Protein AF-A0AAV9SKM9-F1 (afdb_monomer_lite)

Secondary structure (DSSP, 8-state):
----S----BSSSTTBS-------PPPPGGGGTTPPPHHHHHHHHHHHHHH---HHHHHHHHHHHTT-HHHHHHHHHHHH--HHHHHHHHHHHH--------S-----------

Structure (mmCIF, N/CA/C/O backbone):
data_AF-A0AAV9SKM9-F1
#
_entry.id   AF-A0AAV9SKM9-F1
#
loop_
_atom_site.group_PDB
_atom_site.id
_atom_site.type_symbol
_atom_site.label_atom_id
_atom_site.label_alt_id
_atom_site.label_comp_id
_atom_site.label_asym_id
_atom_site.label_entity_id
_atom_site.label_seq_id
_atom_site.pdbx_PDB_ins_code
_atom_site.Cartn_x
_atom_site.Cartn_y
_atom_site.Cartn_z
_atom_site.occupancy
_atom_site.B_iso_or_equiv
_atom_site.auth_seq_id
_atom_site.auth_comp_id
_atom_site.auth_asym_id
_atom_site.auth_atom_id
_atom_site.pdbx_PDB_model_num
ATOM 1 N N . THR A 1 1 ? 16.842 24.186 -17.705 1.00 45.62 1 THR A N 1
ATOM 2 C CA . THR A 1 1 ? 18.090 24.963 -17.588 1.00 45.62 1 THR A CA 1
ATOM 3 C C . THR A 1 1 ? 19.108 24.320 -18.492 1.00 45.62 1 THR A C 1
ATOM 5 O O . THR A 1 1 ? 19.538 23.204 -18.236 1.00 45.62 1 THR A O 1
ATOM 8 N N . VAL A 1 2 ? 19.360 24.951 -19.634 1.00 49.38 2 VAL A N 1
ATOM 9 C CA . VAL A 1 2 ? 20.294 24.436 -20.635 1.00 49.38 2 VAL A CA 1
ATOM 10 C C . VAL A 1 2 ? 21.695 24.731 -20.099 1.00 49.38 2 VAL A C 1
ATOM 12 O O . VAL A 1 2 ? 22.025 25.885 -19.844 1.00 49.38 2 VAL A O 1
ATOM 15 N N . ASP A 1 3 ? 22.457 23.686 -19.792 1.00 53.78 3 ASP A N 1
ATOM 16 C CA . ASP A 1 3 ? 23.809 23.770 -19.232 1.00 53.78 3 ASP A CA 1
ATOM 17 C C . ASP A 1 3 ? 24.740 24.177 -20.393 1.00 53.78 3 ASP A C 1
ATOM 19 O O . ASP A 1 3 ? 25.058 23.368 -21.257 1.00 53.78 3 ASP A O 1
ATOM 23 N N . MET A 1 4 ? 25.078 25.468 -20.481 1.00 68.50 4 MET A N 1
ATOM 24 C CA . MET A 1 4 ? 25.861 26.070 -21.579 1.00 68.50 4 MET A CA 1
ATOM 25 C C . MET A 1 4 ? 27.383 25.888 -21.421 1.00 68.50 4 MET A C 1
ATOM 27 O O . MET A 1 4 ? 28.161 26.544 -22.107 1.00 68.50 4 MET A O 1
ATOM 31 N N . ALA A 1 5 ? 27.821 25.024 -20.502 1.00 69.44 5 ALA A N 1
ATOM 32 C CA . ALA A 1 5 ? 29.229 24.774 -20.213 1.00 69.44 5 ALA A CA 1
ATOM 33 C C . ALA A 1 5 ? 29.694 23.446 -20.829 1.00 69.44 5 ALA A C 1
ATOM 35 O O . ALA A 1 5 ? 28.989 22.438 -20.769 1.00 69.44 5 ALA A O 1
ATOM 36 N N . ILE A 1 6 ? 30.914 23.421 -21.373 1.00 73.19 6 ILE A N 1
ATOM 37 C CA . ILE A 1 6 ? 31.560 22.190 -21.851 1.00 73.19 6 ILE A CA 1
ATOM 38 C C . ILE A 1 6 ? 31.841 21.294 -20.631 1.00 73.19 6 ILE A C 1
ATOM 40 O O . ILE A 1 6 ? 32.685 21.607 -19.792 1.00 73.19 6 ILE A O 1
ATOM 44 N N . ARG A 1 7 ? 31.094 20.190 -20.500 1.00 71.06 7 ARG A N 1
ATOM 45 C CA . ARG A 1 7 ? 31.184 19.233 -19.384 1.00 71.06 7 ARG A CA 1
ATOM 46 C C . ARG A 1 7 ? 32.049 18.041 -19.785 1.00 71.06 7 ARG A C 1
ATOM 48 O O . ARG A 1 7 ? 31.639 17.223 -20.604 1.00 71.06 7 ARG A O 1
ATOM 55 N N . TYR A 1 8 ? 33.218 17.915 -19.168 1.00 79.25 8 TYR A N 1
ATOM 56 C CA . TYR A 1 8 ? 34.067 16.734 -19.326 1.00 79.25 8 TYR A CA 1
ATOM 57 C C . TYR A 1 8 ? 33.498 15.531 -18.550 1.00 79.25 8 TYR A C 1
ATOM 59 O O . TYR A 1 8 ? 32.892 15.724 -17.490 1.00 79.25 8 TYR A O 1
ATOM 67 N N . PRO A 1 9 ? 33.681 14.287 -19.038 1.00 82.06 9 PRO A N 1
ATOM 68 C CA . PRO A 1 9 ? 33.289 13.089 -18.302 1.00 82.06 9 PRO A CA 1
ATOM 69 C C . PRO A 1 9 ? 34.163 12.953 -17.051 1.00 82.06 9 PRO A C 1
ATOM 71 O O . PRO A 1 9 ? 35.339 12.607 -17.120 1.00 82.06 9 PRO A O 1
ATOM 74 N N . MET A 1 10 ? 33.585 13.257 -15.892 1.00 85.44 10 MET A N 1
ATOM 75 C CA . MET A 1 10 ? 34.271 13.197 -14.602 1.00 85.44 10 MET A CA 1
ATOM 76 C C . MET A 1 10 ? 33.985 11.866 -13.896 1.00 85.44 10 MET A C 1
ATOM 78 O O . MET A 1 10 ? 32.898 11.299 -14.012 1.00 85.44 10 MET A O 1
ATOM 82 N N . ALA A 1 11 ? 34.944 11.365 -13.113 1.00 81.44 11 ALA A N 1
ATOM 83 C CA . ALA A 1 11 ? 34.753 10.165 -12.287 1.00 81.44 11 ALA A CA 1
ATOM 84 C C . ALA A 1 11 ? 33.893 10.430 -11.031 1.00 81.44 11 ALA A C 1
ATOM 86 O O . ALA A 1 11 ? 33.314 9.509 -10.451 1.00 81.44 11 ALA A O 1
ATOM 87 N N . VAL A 1 12 ? 33.779 11.696 -10.624 1.00 87.12 12 VAL A N 1
ATOM 88 C CA . VAL A 1 12 ? 33.079 12.150 -9.415 1.00 87.12 12 VAL A CA 1
ATOM 89 C C . VAL A 1 12 ? 32.022 13.207 -9.756 1.00 87.12 12 VAL A C 1
ATOM 91 O O . VAL A 1 12 ? 32.117 13.882 -10.777 1.00 87.12 12 VAL A O 1
ATOM 94 N N . GLY A 1 13 ? 30.992 13.338 -8.914 1.00 86.94 13 GLY A N 1
ATOM 95 C CA . GLY A 1 13 ? 29.855 14.245 -9.131 1.00 86.94 13 GLY A CA 1
ATOM 96 C C . GLY A 1 13 ? 28.562 13.542 -9.573 1.00 86.94 13 GLY A C 1
ATOM 97 O O . GLY A 1 13 ? 28.484 12.315 -9.622 1.00 86.94 13 GLY A O 1
ATOM 98 N N . LEU A 1 14 ? 27.516 14.329 -9.846 1.00 84.88 14 LEU A N 1
ATOM 99 C CA . LEU A 1 14 ? 26.170 13.829 -10.178 1.00 84.88 14 LEU A CA 1
ATOM 100 C C . LEU A 1 14 ? 26.099 13.194 -11.577 1.00 84.88 14 LEU A C 1
ATOM 102 O O . LEU A 1 14 ? 25.482 12.146 -11.746 1.00 84.88 14 LEU A O 1
ATOM 106 N N . ASN A 1 15 ? 26.790 13.786 -12.554 1.00 82.50 15 ASN A N 1
ATOM 107 C CA . ASN A 1 15 ? 26.891 13.291 -13.931 1.00 82.50 15 ASN A CA 1
ATOM 108 C C . ASN A 1 15 ? 28.234 12.587 -14.147 1.00 82.50 15 ASN A C 1
ATOM 110 O O . ASN A 1 15 ? 29.014 12.955 -15.022 1.00 82.50 15 ASN A O 1
ATOM 114 N N . LYS A 1 16 ? 28.529 11.624 -13.272 1.00 85.38 16 LYS A N 1
ATOM 115 C CA . LYS A 1 16 ? 29.776 10.865 -13.311 1.00 85.38 16 LYS A CA 1
ATOM 116 C C . LYS A 1 16 ? 29.709 9.678 -14.265 1.00 85.38 16 LYS A C 1
ATOM 118 O O . LYS A 1 16 ? 28.648 9.087 -14.472 1.00 85.38 16 LYS A O 1
ATOM 123 N N . GLY A 1 17 ? 30.881 9.277 -14.738 1.00 86.56 17 GLY A N 1
ATOM 124 C CA . GLY A 1 17 ? 31.064 8.127 -15.615 1.00 86.56 17 GLY A CA 1
ATOM 125 C C . GLY A 1 17 ? 31.023 8.492 -17.096 1.00 86.56 17 GLY A C 1
ATOM 126 O O . GLY A 1 17 ? 30.883 9.651 -17.481 1.00 86.56 17 GLY A O 1
ATOM 127 N N . HIS A 1 18 ? 31.182 7.474 -17.936 1.00 86.50 18 HIS A N 1
ATOM 128 C CA . HIS A 1 18 ? 31.157 7.644 -19.381 1.00 86.50 18 HIS A CA 1
ATOM 129 C C . HIS A 1 18 ? 29.710 7.873 -19.858 1.00 86.50 18 HIS A C 1
ATOM 131 O O . HIS A 1 18 ? 28.823 7.106 -19.460 1.00 86.50 18 HIS A O 1
ATOM 137 N N . PRO A 1 19 ? 29.437 8.902 -20.682 1.00 83.25 19 PRO A N 1
ATOM 138 C CA . PRO A 1 19 ? 28.103 9.150 -21.216 1.00 83.25 19 PRO A CA 1
ATOM 139 C C . PRO A 1 19 ? 27.720 8.051 -22.215 1.00 83.25 19 PRO A C 1
ATOM 141 O O . PRO A 1 19 ? 27.963 8.153 -23.411 1.00 83.25 19 PRO A O 1
ATOM 144 N N . VAL A 1 20 ? 27.113 6.980 -21.706 1.00 88.25 20 VAL A N 1
ATOM 145 C CA . VAL A 1 20 ? 26.602 5.863 -22.508 1.00 88.25 20 VAL A CA 1
ATOM 146 C C . VAL A 1 20 ? 25.112 6.057 -22.778 1.00 88.25 20 VAL A C 1
ATOM 148 O O . VAL A 1 20 ? 24.331 6.348 -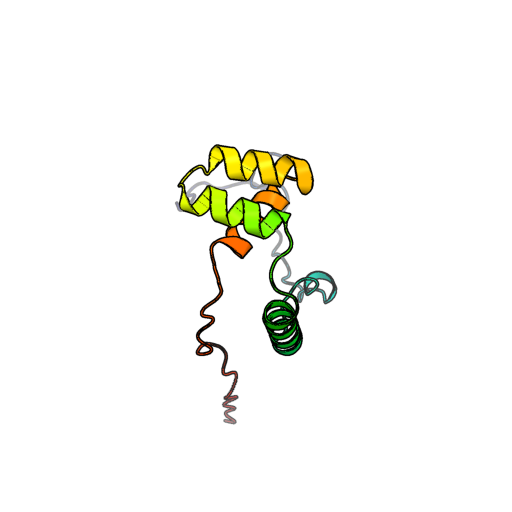21.865 1.00 88.25 20 VAL A O 1
ATOM 151 N N . THR A 1 21 ? 24.690 5.828 -24.023 1.00 89.00 21 THR A N 1
ATOM 152 C CA . THR A 1 21 ? 23.272 5.728 -24.386 1.00 89.00 21 THR A CA 1
ATOM 153 C C . THR A 1 21 ? 22.641 4.531 -23.674 1.00 89.00 21 THR A C 1
ATOM 155 O O . THR A 1 21 ? 23.005 3.380 -23.916 1.00 89.00 21 THR A O 1
ATOM 158 N N . LYS A 1 22 ? 21.695 4.780 -22.766 1.00 88.12 22 LYS A N 1
ATOM 159 C CA . LYS A 1 22 ? 21.045 3.712 -21.993 1.00 88.12 22 LYS A CA 1
ATOM 160 C C . LYS A 1 22 ? 20.130 2.883 -22.898 1.00 88.12 22 LYS A C 1
ATOM 162 O O . LYS A 1 22 ? 19.211 3.425 -23.502 1.00 88.12 22 LYS A O 1
ATOM 167 N N . ASN A 1 23 ? 20.332 1.566 -22.923 1.00 89.56 23 ASN A N 1
ATOM 168 C CA . ASN A 1 23 ? 19.431 0.642 -23.607 1.00 89.56 23 ASN A CA 1
ATOM 169 C C . ASN A 1 23 ? 18.150 0.414 -22.779 1.00 89.56 23 ASN A C 1
ATOM 171 O O . ASN A 1 23 ? 18.209 -0.056 -21.636 1.00 89.56 23 ASN A O 1
ATOM 175 N N . VAL A 1 24 ? 16.987 0.730 -23.351 1.00 85.81 24 VAL A N 1
ATOM 176 C CA . VAL A 1 24 ? 15.682 0.508 -22.715 1.00 85.81 24 VAL A CA 1
ATOM 177 C C . VAL A 1 24 ? 15.243 -0.944 -22.895 1.00 85.81 24 VAL A C 1
ATOM 179 O O . VAL A 1 24 ? 14.615 -1.331 -23.871 1.00 85.81 24 VAL A O 1
ATOM 182 N N . THR A 1 25 ? 15.582 -1.779 -21.915 1.00 88.44 25 THR A N 1
ATOM 183 C CA . THR A 1 25 ? 15.145 -3.183 -21.898 1.00 88.44 25 THR A CA 1
ATOM 184 C C . THR A 1 25 ? 13.663 -3.313 -21.549 1.00 88.44 25 THR A C 1
ATOM 186 O O . THR A 1 25 ? 13.138 -2.585 -20.698 1.00 88.44 25 THR A O 1
ATOM 189 N N . ALA A 1 26 ? 12.991 -4.294 -22.159 1.00 88.06 26 ALA A N 1
ATOM 190 C CA . ALA A 1 26 ? 11.614 -4.625 -21.814 1.00 88.06 26 ALA A CA 1
ATOM 191 C C . ALA A 1 26 ? 11.493 -4.960 -20.310 1.00 88.06 26 ALA A C 1
ATOM 193 O O . ALA A 1 26 ? 12.367 -5.621 -19.730 1.00 88.06 26 ALA A O 1
ATOM 194 N N . PRO A 1 27 ? 10.420 -4.512 -19.634 1.00 89.31 27 PRO A N 1
ATOM 195 C CA . PRO A 1 27 ? 10.253 -4.769 -18.216 1.00 89.31 27 PRO A CA 1
ATOM 196 C C . PRO A 1 27 ? 10.087 -6.269 -17.957 1.00 89.31 27 PRO A C 1
ATOM 198 O O . PRO A 1 27 ? 9.209 -6.926 -18.510 1.00 89.31 27 PRO A O 1
ATOM 201 N N . LYS A 1 28 ? 10.918 -6.807 -17.059 1.00 91.69 28 LYS A N 1
ATOM 202 C CA . LYS A 1 28 ? 10.849 -8.215 -16.648 1.00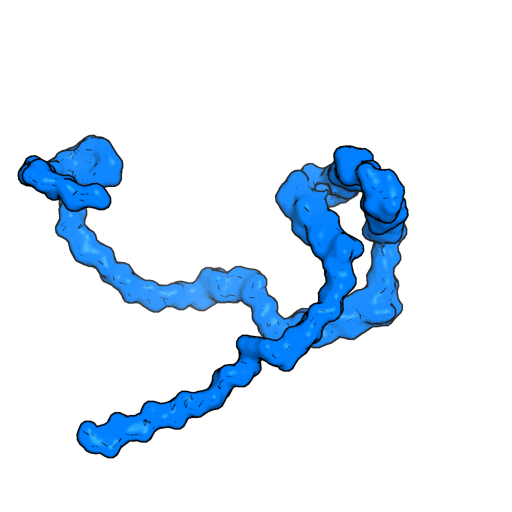 91.69 28 LYS A CA 1
ATOM 203 C C . LYS A 1 28 ? 9.484 -8.551 -16.044 1.00 91.69 28 LYS A C 1
ATOM 205 O O . LYS A 1 28 ? 8.934 -7.764 -15.272 1.00 91.69 28 LYS A O 1
ATOM 210 N N . HIS A 1 29 ? 9.000 -9.770 -16.294 1.00 90.12 29 HIS A N 1
ATOM 211 C CA . HIS A 1 29 ? 7.744 -10.270 -15.724 1.00 90.12 29 HIS A CA 1
ATOM 212 C C . HIS A 1 29 ? 7.718 -10.208 -14.186 1.00 90.12 29 HIS A C 1
ATOM 214 O O . HIS A 1 29 ? 6.684 -9.901 -13.600 1.00 90.12 29 HIS A O 1
ATOM 220 N N . SER A 1 30 ? 8.864 -10.385 -13.517 1.00 90.00 30 SER A N 1
ATOM 221 C CA . SER A 1 30 ? 8.975 -10.242 -12.057 1.00 90.00 30 SER A CA 1
ATOM 222 C C . SER A 1 30 ? 8.529 -8.866 -11.540 1.00 90.00 30 SER A C 1
ATOM 224 O O . SER A 1 30 ? 7.974 -8.780 -10.445 1.00 90.00 30 SER A O 1
ATOM 226 N N . ARG A 1 31 ? 8.678 -7.797 -12.340 1.00 87.38 31 ARG A N 1
ATOM 227 C CA . ARG A 1 31 ? 8.217 -6.438 -11.997 1.00 87.38 31 ARG A CA 1
ATOM 228 C C . ARG A 1 31 ? 6.696 -6.274 -12.079 1.00 87.38 31 ARG A C 1
ATOM 230 O O . ARG A 1 31 ? 6.166 -5.308 -11.546 1.00 87.38 31 ARG A O 1
ATOM 237 N N . ARG A 1 32 ? 5.978 -7.204 -12.722 1.00 85.56 32 ARG A N 1
ATOM 238 C CA . ARG A 1 32 ? 4.506 -7.191 -12.822 1.00 85.56 32 ARG A CA 1
ATOM 239 C C . ARG A 1 32 ? 3.826 -7.676 -11.531 1.00 85.56 32 ARG A C 1
ATOM 241 O O . ARG A 1 32 ? 2.610 -7.522 -11.384 1.00 85.56 32 ARG A O 1
ATOM 248 N N . ARG A 1 33 ? 4.587 -8.231 -10.578 1.00 88.44 33 ARG A N 1
ATOM 249 C CA . ARG A 1 33 ? 4.077 -8.657 -9.267 1.00 88.44 33 ARG A CA 1
ATOM 250 C C . ARG A 1 33 ? 3.480 -7.461 -8.513 1.00 88.44 33 ARG A C 1
ATOM 252 O O . ARG A 1 33 ? 4.129 -6.437 -8.350 1.00 88.44 33 ARG A O 1
ATOM 259 N N . GLY A 1 34 ? 2.243 -7.608 -8.034 1.00 84.94 34 GLY A N 1
ATOM 260 C CA . GLY A 1 34 ? 1.529 -6.579 -7.263 1.00 84.94 34 GLY A CA 1
ATOM 261 C C . GLY A 1 34 ? 0.480 -5.788 -8.050 1.00 84.94 34 GLY A C 1
ATOM 262 O O . GLY A 1 34 ? -0.298 -5.055 -7.439 1.00 84.94 34 GLY A O 1
ATOM 263 N N . ARG A 1 35 ? 0.391 -5.967 -9.377 1.00 87.38 35 ARG A N 1
ATOM 264 C CA . ARG A 1 35 ? -0.680 -5.364 -10.183 1.00 87.38 35 ARG A CA 1
ATOM 265 C C . ARG A 1 35 ? -2.023 -6.045 -9.905 1.00 87.38 35 ARG A C 1
ATOM 267 O O . ARG A 1 35 ? -2.116 -7.270 -9.887 1.00 87.38 35 ARG A O 1
ATOM 274 N N . LEU A 1 36 ? -3.068 -5.243 -9.712 1.00 88.06 36 LEU A N 1
ATOM 275 C CA . LEU A 1 36 ? -4.441 -5.729 -9.581 1.00 88.06 36 LEU A CA 1
ATOM 276 C C . LEU A 1 36 ? -4.988 -6.105 -10.961 1.00 88.06 36 LEU A C 1
ATOM 278 O O . LEU A 1 36 ? -4.911 -5.311 -11.897 1.00 88.06 36 LEU A O 1
ATOM 282 N N . THR A 1 37 ? -5.533 -7.311 -11.087 1.00 91.44 37 THR A N 1
ATOM 283 C CA . THR A 1 37 ? -6.261 -7.764 -12.280 1.00 91.44 37 THR A CA 1
ATOM 284 C C . THR A 1 37 ? -7.764 -7.567 -12.075 1.00 91.44 37 THR A C 1
ATOM 286 O O . THR A 1 37 ? -8.228 -7.513 -10.934 1.00 91.44 37 THR A O 1
ATOM 289 N N . LYS A 1 38 ? -8.536 -7.486 -13.170 1.00 91.75 38 LYS A N 1
ATOM 290 C CA . LYS A 1 38 ? -10.004 -7.329 -13.120 1.00 91.75 38 LYS A CA 1
ATOM 291 C C . LYS A 1 38 ? -10.658 -8.440 -12.280 1.00 91.75 38 LYS A C 1
ATOM 293 O O . LYS A 1 38 ? -11.433 -8.155 -11.376 1.00 91.75 38 LYS A O 1
ATOM 298 N N . HIS A 1 39 ? -10.229 -9.684 -12.494 1.00 90.50 39 HIS A N 1
ATOM 299 C CA . HIS A 1 39 ? -10.700 -10.855 -11.752 1.00 90.50 39 HIS A CA 1
ATOM 300 C C . HIS A 1 39 ? -10.379 -10.787 -10.249 1.00 90.50 39 HIS A C 1
ATOM 302 O O . HIS A 1 39 ? -11.251 -10.980 -9.407 1.00 90.50 39 HIS A O 1
ATOM 308 N N . SER A 1 40 ? -9.137 -10.450 -9.878 1.00 88.75 40 SER A 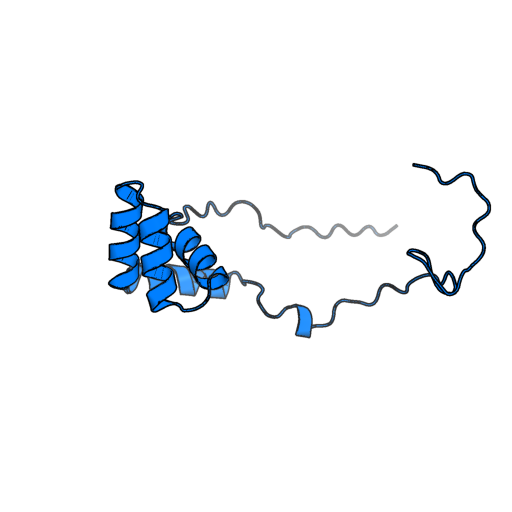N 1
ATOM 309 C CA . SER A 1 40 ? -8.762 -10.359 -8.462 1.00 88.75 40 SER A CA 1
ATOM 310 C C . SER A 1 40 ? -9.401 -9.174 -7.739 1.00 88.75 40 SER A C 1
ATOM 312 O O . SER A 1 40 ? -9.493 -9.217 -6.515 1.00 88.75 40 SER A O 1
ATOM 314 N N . LYS A 1 41 ? -9.793 -8.111 -8.451 1.00 89.62 41 LYS A N 1
ATOM 315 C CA . LYS A 1 41 ? -10.564 -7.005 -7.874 1.00 89.62 41 LYS A CA 1
ATOM 316 C C . LYS A 1 41 ? -11.983 -7.472 -7.542 1.00 89.62 41 LYS A C 1
ATOM 318 O O . LYS A 1 41 ? -12.343 -7.449 -6.373 1.00 89.62 41 LYS A O 1
ATOM 323 N N . PHE A 1 42 ? -12.681 -8.039 -8.527 1.00 92.56 42 PHE A N 1
ATOM 324 C CA . PHE A 1 42 ? -14.041 -8.563 -8.378 1.00 92.56 42 PHE A CA 1
ATOM 325 C C . PHE A 1 42 ? -14.188 -9.527 -7.190 1.00 92.56 42 PHE A C 1
ATOM 327 O O . PHE A 1 42 ? -15.035 -9.326 -6.326 1.00 92.56 42 PHE A O 1
ATOM 334 N N . ILE A 1 43 ? -13.285 -10.507 -7.068 1.00 92.25 43 ILE A N 1
ATOM 335 C CA . ILE A 1 43 ? -13.304 -11.455 -5.942 1.00 92.25 43 ILE A CA 1
ATOM 336 C C . ILE A 1 43 ? -13.109 -10.746 -4.594 1.00 92.25 43 ILE A C 1
ATOM 338 O O . ILE A 1 43 ? -13.748 -11.091 -3.605 1.00 92.25 43 ILE A O 1
ATOM 342 N N . ARG A 1 44 ? -12.209 -9.7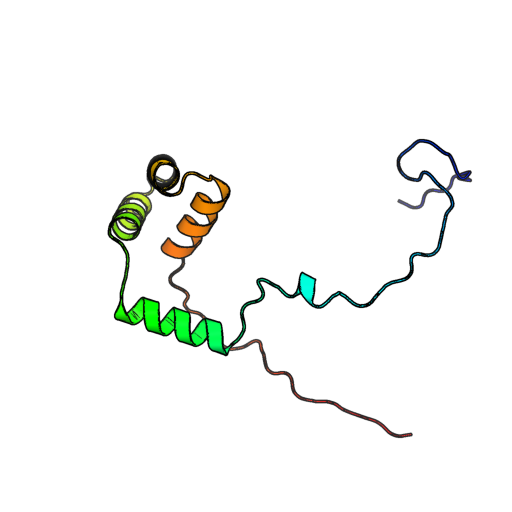59 -4.520 1.00 88.50 44 ARG A N 1
ATOM 343 C CA . ARG A 1 44 ? -11.930 -9.058 -3.257 1.00 88.50 44 ARG A CA 1
ATOM 344 C C . ARG A 1 44 ? -13.076 -8.152 -2.829 1.00 88.50 44 ARG A C 1
ATOM 346 O O . ARG A 1 44 ? -13.202 -7.929 -1.629 1.00 88.50 44 ARG A O 1
ATOM 353 N N . ASP A 1 45 ? -13.837 -7.619 -3.773 1.00 88.19 45 ASP A N 1
ATOM 354 C CA . ASP A 1 45 ? -14.977 -6.753 -3.483 1.00 88.19 45 ASP A CA 1
ATOM 355 C C . ASP A 1 45 ? -16.164 -7.604 -3.010 1.00 88.19 45 ASP A C 1
ATOM 357 O O . ASP A 1 45 ? -16.682 -7.353 -1.925 1.00 88.19 45 ASP A O 1
ATOM 361 N N . MET A 1 46 ? -16.425 -8.736 -3.675 1.00 91.69 46 MET A N 1
ATOM 362 C CA . MET A 1 46 ? -17.403 -9.737 -3.223 1.00 91.69 46 MET A CA 1
ATOM 363 C C . MET A 1 46 ? -17.109 -10.254 -1.801 1.00 91.69 46 MET A C 1
ATOM 365 O O . MET A 1 46 ? -17.994 -10.315 -0.954 1.00 91.69 46 MET A O 1
ATOM 369 N N . ILE A 1 47 ? -15.848 -10.581 -1.485 1.00 89.94 47 ILE A N 1
ATOM 370 C CA . ILE A 1 47 ? -15.476 -11.051 -0.135 1.00 89.94 47 ILE A CA 1
ATOM 371 C C . ILE A 1 47 ? -15.686 -9.962 0.929 1.00 89.94 47 ILE A C 1
ATOM 373 O O . ILE A 1 47 ? -16.039 -10.282 2.065 1.00 89.94 47 ILE A O 1
ATOM 377 N N . ARG A 1 48 ? -15.464 -8.684 0.595 1.00 88.00 48 ARG A N 1
ATOM 378 C CA . ARG A 1 48 ? -15.682 -7.573 1.538 1.00 88.00 48 ARG A CA 1
ATOM 379 C C . ARG A 1 48 ? -17.156 -7.365 1.852 1.00 88.00 48 ARG A C 1
ATOM 381 O O . ARG A 1 48 ? -17.468 -7.059 2.997 1.00 88.00 48 ARG A O 1
ATOM 388 N N . GLU A 1 49 ? -18.027 -7.542 0.866 1.00 87.69 49 GLU A N 1
ATOM 389 C CA . GLU A 1 49 ? -19.477 -7.460 1.056 1.00 87.69 49 GLU A CA 1
ATOM 390 C C . GLU A 1 49 ? -19.986 -8.591 1.958 1.00 87.69 49 GLU A C 1
ATOM 392 O O . GLU A 1 49 ? -20.758 -8.338 2.878 1.00 87.69 49 GLU A O 1
ATOM 397 N N . VAL A 1 50 ? -19.492 -9.820 1.763 1.00 92.31 50 VAL A N 1
ATOM 398 C CA . VAL A 1 50 ? -19.936 -10.998 2.532 1.00 92.31 50 VAL A CA 1
ATOM 399 C C . VAL A 1 50 ? -19.360 -11.036 3.954 1.00 92.31 50 VAL A C 1
ATOM 401 O O . VAL A 1 50 ? -20.080 -11.300 4.912 1.00 92.31 50 VAL A O 1
ATOM 404 N N . CYS A 1 51 ? -18.053 -10.810 4.113 1.00 86.75 51 CYS A N 1
ATOM 405 C CA . CYS A 1 51 ? -17.358 -10.972 5.399 1.00 86.75 51 CYS A CA 1
ATOM 406 C C . CYS A 1 51 ? -17.407 -9.700 6.268 1.00 86.75 51 CYS A C 1
ATOM 408 O O . CYS A 1 51 ? -17.248 -9.759 7.490 1.00 86.75 51 CYS A O 1
ATOM 410 N N . GLY A 1 52 ? -17.635 -8.537 5.652 1.00 85.38 52 GLY A N 1
ATOM 411 C CA . GLY A 1 52 ? -17.645 -7.250 6.337 1.00 85.38 52 GLY A CA 1
ATOM 412 C C . GLY A 1 52 ? -16.277 -6.850 6.904 1.00 85.38 52 GLY A C 1
ATOM 413 O O . GLY A 1 52 ? -15.221 -7.213 6.383 1.00 85.38 52 GLY A O 1
ATOM 414 N N . PHE A 1 53 ? -16.298 -6.051 7.977 1.00 84.00 53 PHE A N 1
ATOM 415 C CA . PHE A 1 53 ? -15.098 -5.477 8.593 1.00 84.00 53 PHE A CA 1
ATOM 416 C C . PHE A 1 53 ? -14.667 -6.201 9.867 1.00 84.00 53 PHE A C 1
ATOM 418 O O . PHE A 1 53 ? -15.468 -6.488 10.772 1.00 84.00 53 PHE A O 1
ATOM 425 N N . ALA A 1 54 ? -13.354 -6.362 10.015 1.00 84.50 54 ALA A N 1
ATOM 426 C CA . ALA A 1 54 ? -12.773 -6.879 11.242 1.00 84.50 54 ALA A CA 1
ATOM 427 C C . ALA A 1 54 ? -12.990 -5.897 12.420 1.00 84.50 54 ALA A C 1
ATOM 429 O O . ALA A 1 54 ? -13.118 -4.684 12.219 1.00 84.50 54 ALA A O 1
ATOM 430 N N . PRO A 1 55 ? -13.012 -6.368 13.682 1.00 86.56 55 PRO A N 1
ATOM 431 C CA . PRO A 1 55 ? -13.337 -5.519 14.837 1.00 86.56 55 PRO A CA 1
ATOM 432 C C . PRO A 1 55 ? -12.367 -4.339 15.035 1.00 86.56 55 PRO A C 1
ATOM 434 O O . PRO A 1 55 ? -12.756 -3.284 15.531 1.00 86.56 55 PRO A O 1
ATOM 437 N N . TYR A 1 56 ? -11.105 -4.472 14.613 1.00 86.69 56 TYR A N 1
ATOM 438 C CA . TYR A 1 56 ? -10.131 -3.376 14.662 1.00 86.69 56 TYR A CA 1
ATOM 439 C C . TYR A 1 56 ? -10.350 -2.327 13.560 1.00 86.69 56 TYR A C 1
ATOM 441 O O . TYR A 1 56 ? -10.031 -1.158 13.775 1.00 86.69 56 TYR A O 1
ATOM 449 N N . GLU A 1 57 ? -10.906 -2.722 12.414 1.00 80.56 57 GLU A N 1
ATOM 450 C CA . GLU A 1 57 ? -11.237 -1.822 11.301 1.00 80.56 57 GLU A CA 1
ATOM 451 C C . GLU A 1 57 ? -12.491 -1.011 11.629 1.00 80.56 57 GLU A C 1
ATOM 453 O O . GLU A 1 57 ? -12.499 0.203 11.437 1.00 80.56 57 GLU A O 1
ATOM 458 N N . ARG A 1 58 ? -13.497 -1.651 12.242 1.00 85.25 58 ARG A N 1
ATOM 459 C CA . ARG A 1 58 ? -14.696 -0.972 12.761 1.00 85.25 58 ARG A CA 1
ATOM 460 C C . ARG A 1 58 ? -14.345 0.098 13.794 1.00 85.25 58 ARG A C 1
ATOM 462 O O . ARG A 1 58 ? -14.723 1.256 13.634 1.00 85.25 58 ARG A O 1
ATOM 469 N N . ARG A 1 59 ? -13.506 -0.243 14.779 1.00 85.44 59 ARG A N 1
ATOM 470 C CA . ARG A 1 59 ? -13.035 0.720 15.788 1.00 85.44 59 ARG A CA 1
ATOM 471 C C . ARG A 1 59 ? -12.198 1.856 15.190 1.00 85.44 59 ARG A C 1
ATOM 473 O O . ARG A 1 59 ? -12.239 2.981 15.681 1.00 85.44 59 ARG A O 1
ATOM 480 N N . ALA A 1 60 ? -11.412 1.583 14.148 1.00 84.62 60 ALA A N 1
ATOM 481 C CA . ALA A 1 60 ? -10.680 2.632 13.443 1.00 84.62 60 ALA A CA 1
ATOM 482 C C . ALA A 1 60 ? -11.640 3.594 12.726 1.00 84.62 60 ALA A C 1
ATOM 484 O O . ALA A 1 60 ? -11.473 4.805 12.846 1.00 84.62 60 ALA A O 1
ATOM 485 N N . MET A 1 61 ? -12.672 3.066 12.063 1.00 85.56 61 MET A N 1
ATOM 486 C CA . MET A 1 61 ? -13.706 3.860 11.396 1.00 85.56 61 MET A CA 1
ATOM 487 C C . MET A 1 61 ? -14.458 4.767 12.380 1.00 85.56 61 MET A C 1
ATOM 489 O O . MET A 1 61 ? -14.668 5.942 12.097 1.00 85.56 61 MET A O 1
ATOM 493 N N . GLU A 1 62 ? -14.799 4.267 13.568 1.00 87.12 62 GLU A N 1
ATOM 494 C CA . GLU A 1 62 ? -15.412 5.065 14.641 1.00 87.12 62 GLU A CA 1
ATOM 495 C C . GLU A 1 62 ? -14.512 6.220 15.103 1.00 87.12 62 GLU A C 1
ATOM 497 O O . GLU A 1 62 ? -14.975 7.347 15.263 1.00 87.12 62 GLU A O 1
ATOM 502 N N . LEU A 1 63 ? -13.211 5.970 15.286 1.00 86.69 63 LEU A N 1
ATOM 503 C CA . LEU A 1 63 ? -12.261 7.013 15.691 1.00 86.69 63 LEU A CA 1
ATOM 504 C C . LEU A 1 63 ? -12.077 8.095 14.618 1.00 86.69 63 LEU A C 1
ATOM 506 O O . LEU A 1 63 ? -11.850 9.255 14.966 1.00 86.69 63 LEU A O 1
ATOM 510 N N . LEU A 1 64 ? -12.178 7.717 13.343 1.00 85.06 64 LEU A N 1
ATOM 511 C CA . LEU A 1 64 ? -12.086 8.631 12.203 1.00 85.06 64 LEU A CA 1
ATOM 512 C C . LEU A 1 64 ? -13.367 9.458 12.027 1.00 85.06 64 LEU A C 1
ATOM 514 O O . LEU A 1 64 ? -13.270 10.636 11.708 1.00 85.06 64 LEU A O 1
ATOM 518 N N . LYS A 1 65 ? -14.552 8.905 12.331 1.00 87.00 65 LYS A N 1
ATOM 519 C CA . LYS A 1 65 ? -15.819 9.671 12.361 1.00 87.00 65 LYS A CA 1
ATOM 520 C C . LYS A 1 65 ? -15.797 10.815 13.378 1.00 87.00 65 LYS A C 1
ATOM 522 O O . LYS A 1 65 ? -16.414 11.847 13.159 1.00 87.00 65 LYS A O 1
ATOM 527 N N . VAL A 1 66 ? -15.076 10.630 14.485 1.00 90.44 66 VAL A N 1
ATOM 528 C CA . VAL A 1 66 ? -14.894 11.643 15.541 1.00 90.44 66 VAL A CA 1
ATOM 529 C C . VAL A 1 66 ? -13.679 12.552 15.246 1.00 90.44 66 VAL A C 1
ATOM 531 O O . VAL A 1 66 ? -13.240 13.301 16.115 1.00 90.44 66 VAL A O 1
ATOM 534 N N . SER A 1 67 ? -13.093 12.471 14.042 1.00 84.00 67 SER A N 1
ATOM 535 C CA . SER A 1 67 ? -11.937 13.267 13.588 1.00 84.00 67 SER A CA 1
ATOM 536 C C . SER A 1 67 ? -10.704 13.162 14.500 1.00 84.00 67 SER A C 1
ATOM 538 O O . SER A 1 67 ? -9.934 14.108 14.673 1.00 84.00 67 SER A O 1
ATOM 540 N N . LYS A 1 68 ? -10.494 12.000 15.138 1.00 87.31 68 LYS A N 1
ATOM 541 C CA . LYS A 1 68 ? -9.348 11.736 16.031 1.00 87.31 68 LYS A CA 1
ATOM 542 C C . LYS A 1 68 ? -8.229 10.992 15.296 1.00 87.31 68 LYS A C 1
ATOM 544 O O . LYS A 1 68 ? -7.797 9.919 15.732 1.00 87.31 68 LYS A O 1
ATOM 549 N N . ASP A 1 69 ? -7.691 11.583 14.231 1.00 83.00 69 ASP A N 1
ATOM 550 C CA . ASP A 1 69 ? -6.737 10.930 13.312 1.00 83.00 69 ASP A CA 1
ATOM 551 C C . ASP A 1 69 ? -5.455 10.453 13.996 1.00 83.00 69 ASP A C 1
ATOM 553 O O . ASP A 1 69 ? -5.023 9.311 13.829 1.00 83.00 69 ASP A O 1
ATOM 557 N N . LYS A 1 70 ? -4.862 11.287 14.860 1.00 86.75 70 LYS A N 1
ATOM 558 C CA . LYS A 1 70 ? -3.644 10.916 15.604 1.00 86.75 70 LYS A CA 1
ATOM 559 C C . LYS A 1 70 ? -3.879 9.712 16.523 1.00 86.75 70 LYS A C 1
ATOM 561 O O . LYS A 1 70 ? -2.970 8.905 16.729 1.00 86.75 70 LYS A O 1
ATOM 566 N N . ARG A 1 71 ? -5.088 9.571 17.078 1.00 85.31 71 ARG A N 1
ATOM 567 C CA . ARG A 1 71 ? -5.458 8.432 17.931 1.00 85.31 71 ARG A CA 1
ATOM 568 C C . ARG A 1 71 ? -5.757 7.192 17.089 1.00 85.31 71 ARG A C 1
ATOM 570 O O . ARG A 1 71 ? -5.302 6.112 17.464 1.00 85.31 71 ARG A O 1
ATOM 577 N N . ALA A 1 72 ? -6.436 7.349 15.953 1.00 84.50 72 ALA A N 1
ATOM 578 C CA . ALA A 1 72 ? -6.678 6.275 14.992 1.00 84.50 72 ALA A CA 1
ATOM 579 C C . ALA A 1 72 ? -5.357 5.689 14.462 1.00 84.50 72 ALA A C 1
ATOM 581 O O . ALA A 1 72 ? -5.140 4.478 14.537 1.00 84.50 72 ALA A O 1
ATOM 582 N N . LEU A 1 73 ? -4.409 6.542 14.060 1.00 83.69 73 LEU A N 1
ATOM 583 C CA . LEU A 1 73 ? -3.086 6.120 13.590 1.00 83.69 73 LEU A CA 1
ATOM 584 C C . LEU A 1 73 ? -2.282 5.387 14.675 1.00 83.69 73 LEU A C 1
ATOM 586 O O . LEU A 1 73 ? -1.649 4.372 14.383 1.00 83.69 73 LEU A O 1
ATOM 590 N N . LYS A 1 74 ? -2.328 5.842 15.937 1.00 87.50 74 LYS A N 1
ATOM 591 C CA . LYS A 1 74 ? -1.686 5.135 17.065 1.00 87.50 74 LYS A CA 1
ATOM 592 C C . LYS A 1 74 ? -2.333 3.770 17.329 1.00 87.50 74 LYS A C 1
ATOM 594 O O . LYS A 1 74 ? -1.618 2.804 17.599 1.00 87.50 74 LYS A O 1
ATOM 599 N N . PHE A 1 75 ? -3.659 3.675 17.221 1.00 85.25 75 PHE A N 1
ATOM 600 C CA . PHE A 1 75 ? -4.395 2.424 17.413 1.00 85.25 75 PHE A CA 1
ATOM 601 C C . PHE A 1 75 ? -4.055 1.387 16.333 1.00 85.25 75 PHE A C 1
ATOM 603 O O . PHE A 1 75 ? -3.690 0.256 16.660 1.00 85.25 75 PHE A O 1
ATOM 610 N N . ILE A 1 76 ? -4.087 1.793 15.060 1.00 86.12 76 ILE A N 1
ATOM 611 C CA . ILE A 1 76 ? -3.745 0.925 13.925 1.00 86.12 76 ILE A CA 1
ATOM 612 C C . ILE A 1 76 ? -2.255 0.548 13.969 1.00 86.12 76 ILE A C 1
ATOM 614 O O . ILE A 1 76 ? -1.914 -0.620 13.774 1.00 86.12 76 ILE A O 1
ATOM 618 N N . LYS A 1 77 ? -1.356 1.482 14.319 1.00 84.56 77 LYS A N 1
ATOM 619 C CA . LYS A 1 77 ? 0.087 1.204 14.459 1.00 84.56 77 LYS A CA 1
ATOM 620 C C . LYS A 1 77 ? 0.376 0.128 15.511 1.00 84.56 77 LYS A C 1
ATOM 622 O O . LYS A 1 77 ? 1.218 -0.730 15.264 1.00 84.56 77 LYS A O 1
ATOM 627 N N . LYS A 1 78 ? -0.343 0.119 16.642 1.00 85.38 78 LYS A N 1
ATOM 628 C CA . LYS A 1 78 ? -0.179 -0.907 17.691 1.00 85.38 78 LYS A CA 1
ATOM 629 C C . LYS A 1 78 ? -0.577 -2.317 17.222 1.00 85.38 78 LYS A C 1
ATOM 631 O O . LYS A 1 78 ? -0.098 -3.289 17.791 1.00 85.38 78 LYS A O 1
ATOM 636 N N . ARG A 1 79 ? -1.432 -2.443 16.200 1.00 83.06 79 ARG A N 1
ATOM 637 C CA . ARG A 1 79 ? -1.932 -3.734 15.684 1.00 83.06 79 ARG A CA 1
ATOM 638 C C . ARG A 1 79 ? -1.205 -4.213 14.422 1.00 83.06 79 ARG A C 1
ATOM 640 O O . ARG A 1 79 ? -0.884 -5.388 14.329 1.00 83.06 79 ARG A O 1
ATOM 647 N N . VAL A 1 80 ? -0.926 -3.312 13.476 1.00 76.81 80 VAL A N 1
ATOM 648 C CA . VAL A 1 80 ? -0.336 -3.629 12.154 1.00 76.81 80 VAL A CA 1
ATOM 649 C C . VAL A 1 80 ? 1.200 -3.506 12.152 1.00 76.81 80 VAL A C 1
ATOM 651 O O . VAL A 1 80 ? 1.856 -3.902 11.190 1.00 76.81 80 VAL A O 1
ATOM 654 N N . ARG A 1 81 ? 1.795 -2.991 13.242 1.00 69.25 81 ARG A N 1
ATOM 655 C CA . ARG A 1 81 ? 3.243 -2.814 13.495 1.00 69.25 81 ARG A CA 1
ATOM 656 C C . ARG A 1 81 ? 3.939 -1.780 12.596 1.00 69.25 81 ARG A C 1
ATOM 658 O O . ARG A 1 81 ? 4.658 -0.924 13.108 1.00 69.25 81 ARG A O 1
ATOM 665 N N . ASN A 1 82 ? 3.690 -1.782 11.288 1.00 74.75 82 ASN A N 1
ATOM 666 C CA . ASN A 1 82 ? 4.371 -0.916 10.319 1.00 74.75 82 ASN A CA 1
ATOM 667 C C . ASN A 1 82 ? 3.565 0.351 9.988 1.00 74.75 82 ASN A C 1
ATOM 669 O O . ASN A 1 82 ? 2.374 0.286 9.682 1.00 74.75 82 ASN A O 1
ATOM 673 N N . ILE A 1 83 ? 4.235 1.512 9.973 1.00 68.31 83 ILE A N 1
ATOM 674 C CA . ILE A 1 83 ? 3.595 2.814 9.706 1.00 68.31 83 ILE A CA 1
ATOM 675 C C . ILE A 1 83 ? 3.033 2.904 8.279 1.00 68.31 83 ILE A C 1
ATOM 677 O O . ILE A 1 83 ? 1.912 3.361 8.092 1.00 68.31 83 ILE A O 1
ATOM 681 N N . VAL A 1 84 ? 3.753 2.375 7.283 1.00 68.81 84 VAL A N 1
ATOM 682 C CA . VAL A 1 84 ? 3.304 2.351 5.879 1.00 68.81 84 VAL A CA 1
ATOM 683 C C . VAL A 1 84 ? 2.052 1.480 5.718 1.00 68.81 84 VAL A C 1
ATOM 685 O O . VAL A 1 84 ? 1.125 1.845 5.000 1.00 68.81 84 VAL A O 1
ATOM 688 N N . GLY A 1 85 ? 1.991 0.357 6.445 1.00 60.56 85 GLY A N 1
ATOM 689 C CA . GLY A 1 85 ? 0.808 -0.503 6.499 1.00 60.56 85 GLY A CA 1
ATOM 690 C C . GLY A 1 85 ? -0.379 0.195 7.160 1.00 60.56 85 GLY A C 1
ATOM 691 O O . GLY A 1 85 ? -1.490 0.115 6.651 1.00 60.56 85 GLY A O 1
ATOM 692 N N . CYS A 1 86 ? -0.139 0.948 8.236 1.00 54.16 86 CYS A N 1
ATOM 693 C CA . CYS A 1 86 ? -1.156 1.756 8.910 1.00 54.16 86 CYS A CA 1
ATOM 694 C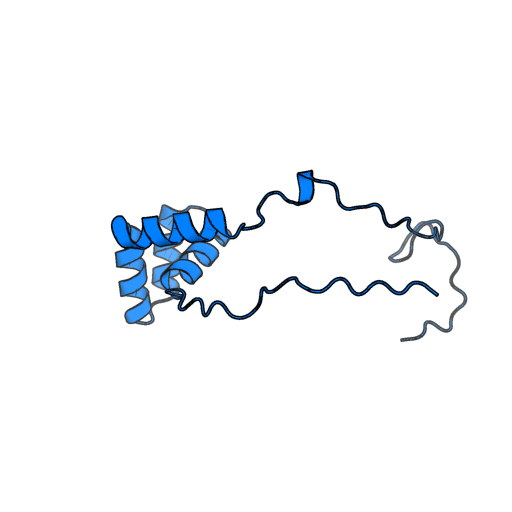 C . CYS A 1 86 ? -1.786 2.801 7.975 1.00 54.16 86 CYS A C 1
ATOM 696 O O . CYS A 1 86 ? -3.010 2.865 7.891 1.00 54.16 86 CYS A O 1
ATOM 698 N N . PHE A 1 87 ? -0.979 3.545 7.209 1.00 52.72 87 PHE A N 1
ATOM 699 C CA . PHE A 1 87 ? -1.495 4.486 6.206 1.00 52.72 87 PHE A CA 1
ATOM 700 C C . PHE A 1 87 ? -2.310 3.775 5.120 1.00 52.72 87 PHE A C 1
ATOM 702 O O . PHE A 1 87 ? -3.425 4.194 4.826 1.00 52.72 87 PHE A O 1
ATOM 709 N N . LYS A 1 88 ? -1.802 2.654 4.585 1.00 59.66 88 LYS A N 1
ATOM 710 C CA . LYS A 1 88 ? -2.499 1.852 3.565 1.00 59.66 88 LYS A CA 1
ATOM 711 C C . LYS A 1 88 ? -3.846 1.314 4.069 1.00 59.66 88 LYS A C 1
ATOM 713 O O . LYS A 1 88 ? -4.805 1.275 3.304 1.00 59.66 88 LYS A O 1
ATOM 718 N N . HIS A 1 89 ? -3.910 0.894 5.334 1.00 60.72 89 HIS A N 1
ATOM 719 C CA . HIS A 1 89 ? -5.140 0.434 5.980 1.00 60.72 89 HIS A CA 1
ATOM 720 C C . HIS A 1 89 ? -6.105 1.586 6.261 1.00 60.72 89 HIS A C 1
ATOM 722 O O . HIS A 1 89 ? -7.292 1.426 6.004 1.00 60.72 89 HIS A O 1
ATOM 728 N N . ASN A 1 90 ? -5.616 2.742 6.718 1.00 57.16 90 ASN A N 1
ATOM 729 C CA . ASN A 1 90 ? -6.454 3.915 6.969 1.00 57.16 90 ASN A CA 1
ATOM 730 C C . ASN A 1 90 ? -7.176 4.358 5.684 1.00 57.16 90 ASN A C 1
ATOM 732 O O . ASN A 1 90 ? -8.400 4.416 5.665 1.00 57.16 90 ASN A O 1
ATOM 736 N N . SER A 1 91 ? -6.447 4.487 4.566 1.00 56.69 91 SER A N 1
ATOM 737 C CA . SER A 1 91 ? -7.037 4.793 3.251 1.00 56.69 91 SER A CA 1
ATOM 738 C C . SER A 1 91 ? -8.078 3.763 2.793 1.00 56.69 91 SER A C 1
ATOM 740 O O . SER A 1 91 ? -9.014 4.099 2.078 1.00 56.69 91 SER A O 1
ATOM 742 N N . ARG A 1 92 ? -7.927 2.494 3.193 1.00 60.25 92 ARG A N 1
ATOM 743 C CA . ARG A 1 92 ? -8.858 1.413 2.833 1.00 60.25 92 ARG A CA 1
ATOM 744 C C . ARG A 1 92 ? -10.154 1.443 3.643 1.00 60.25 92 ARG A C 1
ATOM 746 O O . 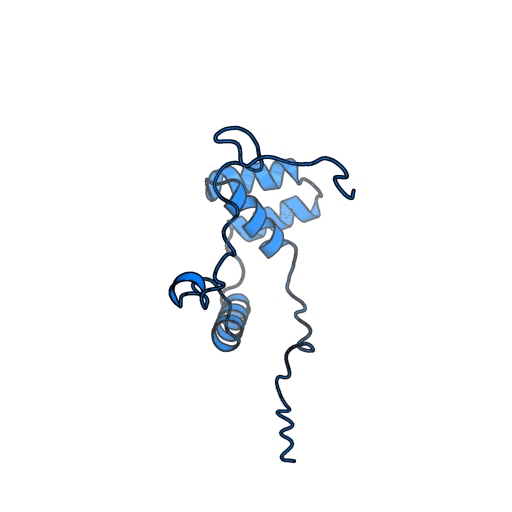ARG A 1 92 ? -11.154 0.913 3.181 1.00 60.25 92 ARG A O 1
ATOM 753 N N . VAL A 1 93 ? -10.109 2.012 4.846 1.00 59.94 93 VAL A N 1
ATOM 754 C CA . VAL A 1 93 ? -11.256 2.139 5.756 1.00 59.94 93 VAL A CA 1
ATOM 755 C C . VAL A 1 93 ? -12.003 3.457 5.512 1.00 59.94 93 VAL A C 1
ATOM 757 O O . VAL A 1 93 ? -13.217 3.497 5.679 1.00 59.94 93 VAL A O 1
ATOM 760 N N . THR A 1 94 ? -11.313 4.520 5.078 1.00 56.91 94 THR A N 1
ATOM 761 C CA . THR A 1 94 ? -11.920 5.825 4.745 1.00 56.91 94 THR A CA 1
ATOM 762 C C . THR A 1 94 ? -12.540 5.888 3.353 1.00 56.91 94 THR A C 1
ATOM 764 O O . THR A 1 94 ? -13.410 6.718 3.119 1.00 56.91 94 THR A O 1
ATOM 767 N N . CYS A 1 95 ? -12.091 5.045 2.419 1.00 44.12 95 CYS A N 1
ATOM 768 C CA . CYS A 1 95 ? -12.615 4.994 1.058 1.00 44.12 95 CYS A CA 1
ATOM 769 C C . CYS A 1 95 ? -13.414 3.693 0.874 1.00 44.12 95 CYS A C 1
ATOM 771 O O . CYS A 1 95 ? -12.831 2.694 0.442 1.00 44.12 95 CYS A O 1
ATOM 773 N N . PRO A 1 96 ? -14.726 3.654 1.186 1.00 48.38 96 PRO A N 1
ATOM 774 C CA . PRO A 1 96 ? -15.587 2.655 0.574 1.00 48.38 96 PRO A CA 1
ATOM 775 C C . PRO A 1 96 ? -15.568 2.974 -0.919 1.00 48.38 96 PRO A C 1
ATOM 777 O O . PRO A 1 96 ? -15.988 4.048 -1.342 1.00 48.38 96 PRO A O 1
ATOM 780 N N . ALA A 1 97 ? -14.933 2.119 -1.708 1.00 44.81 97 ALA A N 1
ATOM 781 C CA . ALA A 1 97 ? -14.761 2.386 -3.118 1.00 44.81 97 ALA A CA 1
ATOM 782 C C . ALA A 1 97 ? -16.137 2.414 -3.801 1.00 44.81 97 ALA A C 1
ATOM 784 O O . ALA A 1 97 ? -16.727 1.372 -4.064 1.00 44.81 97 ALA A O 1
ATOM 785 N N . VAL A 1 98 ? -16.637 3.611 -4.115 1.00 36.44 98 VAL A N 1
ATOM 786 C CA . VAL A 1 98 ? -17.560 3.809 -5.235 1.00 36.44 98 VAL A CA 1
ATOM 787 C C . VAL A 1 98 ? -16.680 3.758 -6.483 1.00 36.44 98 VAL A C 1
ATOM 789 O O . VAL A 1 98 ? -16.219 4.769 -7.009 1.00 36.44 98 VAL A O 1
ATOM 792 N N . ASP A 1 99 ? -16.306 2.545 -6.873 1.00 38.97 99 ASP A N 1
ATOM 793 C CA . ASP A 1 99 ? -15.497 2.296 -8.058 1.00 38.97 99 ASP A CA 1
ATOM 794 C C . ASP A 1 99 ? -16.393 2.379 -9.296 1.00 38.97 99 ASP A C 1
ATOM 796 O O . ASP A 1 99 ? -16.924 1.377 -9.767 1.00 38.97 99 ASP A O 1
ATOM 800 N N . ASN A 1 100 ? -16.555 3.591 -9.825 1.00 35.81 100 ASN A N 1
ATOM 801 C CA . ASN A 1 100 ? -17.200 3.838 -11.110 1.00 35.81 100 ASN A CA 1
ATOM 802 C C . ASN A 1 100 ? -16.369 3.157 -12.231 1.00 35.81 100 ASN A C 1
ATOM 804 O O . ASN A 1 100 ? -15.204 3.524 -12.434 1.00 35.81 100 ASN A O 1
ATOM 808 N N . PRO A 1 101 ? -16.889 2.144 -12.952 1.00 39.09 101 PRO A N 1
ATOM 809 C CA . PRO A 1 101 ? -16.111 1.343 -13.892 1.00 39.09 101 PRO A CA 1
ATOM 810 C C . PRO A 1 101 ? -16.153 1.945 -15.306 1.00 39.09 101 PRO A C 1
ATOM 812 O O . PRO A 1 101 ? -16.631 1.317 -16.242 1.00 39.09 101 PRO A O 1
ATOM 815 N N . LEU A 1 102 ? -15.627 3.155 -15.496 1.00 38.94 102 LEU A N 1
ATOM 816 C CA . LEU A 1 102 ? -15.497 3.783 -16.821 1.00 38.94 102 LEU A CA 1
ATOM 817 C C . LEU A 1 102 ? -14.079 4.327 -17.023 1.00 38.94 102 LEU A C 1
ATOM 819 O O . LEU A 1 102 ? -13.846 5.527 -16.972 1.00 38.94 102 LEU A O 1
ATOM 823 N N . SER A 1 103 ? -13.093 3.446 -17.213 1.00 32.94 103 SER A N 1
ATOM 824 C CA . SER A 1 103 ? -11.769 3.870 -17.719 1.00 32.94 103 SER A CA 1
ATOM 825 C C . SER A 1 103 ? -10.884 2.746 -18.271 1.00 32.94 103 SER A C 1
ATOM 827 O O . SER A 1 103 ? -9.673 2.917 -18.360 1.00 32.94 103 SER A O 1
ATOM 829 N N . HIS A 1 104 ? -11.424 1.574 -18.625 1.00 36.03 104 HIS A N 1
ATOM 830 C CA . HIS A 1 104 ? -10.599 0.481 -19.164 1.00 36.03 104 HIS A CA 1
ATOM 831 C C . HIS A 1 104 ? -11.307 -0.296 -20.283 1.00 36.03 104 HIS A C 1
ATOM 833 O O . HIS A 1 104 ? -11.562 -1.499 -20.141 1.00 36.03 104 HIS A O 1
ATOM 839 N N . SER A 1 105 ? -11.551 0.383 -21.407 1.00 26.75 105 SER A N 1
ATOM 840 C CA . SER A 1 105 ? -11.770 -0.254 -22.712 1.00 26.75 105 SER A CA 1
ATOM 841 C C . SER A 1 105 ? -10.454 -0.276 -23.495 1.00 26.75 105 SER A C 1
ATOM 843 O O . SER A 1 105 ? -9.978 0.786 -23.887 1.00 26.75 105 SER A O 1
ATOM 845 N N . PRO A 1 106 ? -9.835 -1.446 -23.729 1.00 46.00 106 PRO A N 1
ATOM 846 C CA . PRO A 1 106 ? -8.798 -1.611 -24.731 1.00 46.00 106 PRO A CA 1
ATOM 847 C C . PRO A 1 106 ? -9.409 -2.288 -25.968 1.00 46.00 106 PRO A C 1
ATOM 849 O O . PRO A 1 106 ? -9.381 -3.503 -26.087 1.00 46.00 106 PRO A O 1
ATOM 852 N N . HIS A 1 107 ? -9.984 -1.497 -26.864 1.00 29.83 107 HIS A N 1
ATOM 853 C CA . HIS A 1 107 ? -10.216 -1.811 -28.279 1.00 29.83 107 HIS A CA 1
ATOM 854 C C . HIS A 1 107 ? -10.091 -0.437 -28.956 1.00 29.83 107 HIS A C 1
ATOM 856 O O . HIS A 1 107 ? -10.693 0.518 -28.485 1.00 29.83 107 HIS A O 1
ATOM 862 N N . ILE A 1 108 ? -9.229 -0.202 -29.938 1.00 37.41 108 ILE A N 1
ATOM 863 C CA . ILE A 1 108 ? -9.224 -0.808 -31.266 1.00 37.41 108 ILE A CA 1
ATOM 864 C C . ILE A 1 108 ? -7.776 -0.766 -31.784 1.00 37.41 108 ILE A C 1
ATOM 866 O O . ILE A 1 108 ? -7.129 0.279 -31.777 1.00 37.41 108 ILE A O 1
ATOM 870 N N . GLN A 1 109 ? -7.271 -1.919 -32.222 1.00 37.00 109 GLN A N 1
ATOM 871 C CA . GLN A 1 109 ? -6.162 -1.976 -33.167 1.00 37.00 109 GLN A CA 1
ATOM 872 C C . GLN A 1 109 ? -6.678 -1.402 -34.488 1.00 37.00 109 GLN A C 1
ATOM 874 O O . GLN A 1 109 ? -7.615 -1.958 -35.054 1.00 37.00 109 GLN A O 1
ATOM 879 N N . VAL A 1 110 ? -6.093 -0.310 -34.974 1.00 35.38 110 VAL A N 1
ATOM 880 C CA . VAL A 1 110 ? -6.208 0.061 -36.388 1.00 35.38 110 VAL A CA 1
ATOM 881 C C . VAL A 1 110 ? -4.835 -0.115 -37.009 1.00 35.38 110 VAL A C 1
ATOM 883 O O . VAL A 1 110 ? -3.896 0.623 -36.721 1.00 35.38 110 VAL A O 1
ATOM 886 N N . VAL A 1 111 ? -4.745 -1.174 -37.803 1.00 38.97 111 VAL A N 1
ATOM 887 C CA . VAL A 1 111 ? -3.741 -1.387 -38.839 1.00 38.97 111 VAL A CA 1
ATOM 888 C C . VAL A 1 111 ? -4.120 -0.487 -40.020 1.00 38.97 111 VAL A C 1
ATOM 890 O O . VAL A 1 111 ? -5.293 -0.444 -40.390 1.00 38.97 111 VAL A O 1
ATOM 893 N N . PRO A 1 112 ? -3.154 0.216 -40.612 1.00 37.12 112 PRO A N 1
ATOM 894 C CA . PRO A 1 112 ? -3.036 0.271 -42.074 1.00 37.12 112 PRO A CA 1
ATOM 895 C C . PRO A 1 112 ? -1.584 -0.112 -42.428 1.00 37.12 112 PRO A C 1
ATOM 897 O O . PRO A 1 112 ? -0.656 0.398 -41.814 1.00 37.12 112 PRO A O 1
ATOM 900 N N . LEU A 1 113 ? -1.240 -1.100 -43.258 1.00 38.88 113 LEU A N 1
ATOM 901 C CA . LEU A 1 113 ? -1.666 -1.443 -44.618 1.00 38.88 113 LEU A CA 1
ATOM 902 C C . LEU A 1 113 ? -1.801 -0.243 -45.569 1.00 38.88 113 LEU A C 1
ATOM 904 O O . LEU A 1 113 ? -2.900 0.083 -46.003 1.00 38.88 113 LEU A O 1
ATOM 908 N N . ALA A 1 114 ? -0.664 0.396 -45.858 1.00 38.03 114 ALA A N 1
ATOM 909 C CA . ALA A 1 114 ? -0.235 0.862 -47.183 1.00 38.03 114 ALA A CA 1
ATOM 910 C C . ALA A 1 114 ? 1.254 1.235 -47.110 1.00 38.03 114 ALA A C 1
ATOM 912 O O . ALA A 1 114 ? 1.619 1.953 -46.151 1.00 38.03 114 ALA A O 1
#

Sequence (114 aa):
TVDMAIRYPMAVGLNKGHPVTKNVTAPKHSRRRGRLTKHSKFIRDMIREVCGFAPYERRAMELLKVSKDKRALKFIKKRVRNIVGCFKHNSRVTCPAVDNPLSHSPHIQVVPLA

pLDDT: mean 73.52, std 19.52, range [26.75, 92.56]

Organism: NCBI:txid28760

Radius of gyration: 24.25 Å; chains: 1; bounding box: 55×38×65 Å

Foldseek 3Di:
DPPPDDDDADCDDDNHDDPDDDDDDDDDPVVVPPDDDPVNVVVVLVCCVVVPDDPLLVVLLVCVVVVNVVVSQVSLCVPVVDSVVSVVSNVVSPDPDPPPPPDDDDDDDDDDDD

InterPro domains:
  IPR000509 Large ribosomal subunit protein eL36 [PF01158] (7-83)
  IPR000509 Large ribosomal subunit protein eL36 [PS01190] (55-65)
  IPR000509 Large ribosomal subunit protein eL36 [PTHR10114] (7-81)
  IPR038097 Large ribosomal subunit protein eL36 domain superfamily [G3DSA:1.10.10.1760] (2-92)